Protein AF-A0A919PN37-F1 (afdb_monomer)

Foldseek 3Di:
DDCPPVVLVVLVVVLVVLLVVLVVVLVVLVVVLVVVVVVCVVVVVVDDPVVVVVVVVVSVVSVVVSVVSNVVSVVVNVVSVVVSVVSVVVVVVVCVVDVDD

Nearest PDB structures (foldseek):
  3fav-assembly2_C  TM=7.086E-01  e=1.264E-02  Mycobacterium tuberculosis H37Rv
  5mto-assembly1_B  TM=7.333E-01  e=3.839E+00  Homo sapiens
  9gcf-assembly1_B  TM=7.340E-01  e=7.297E+00  Bos taurus
  8ts7-assembly1_B  TM=6.234E-01  e=4.964E+00  Homo sapiens

Structure (mm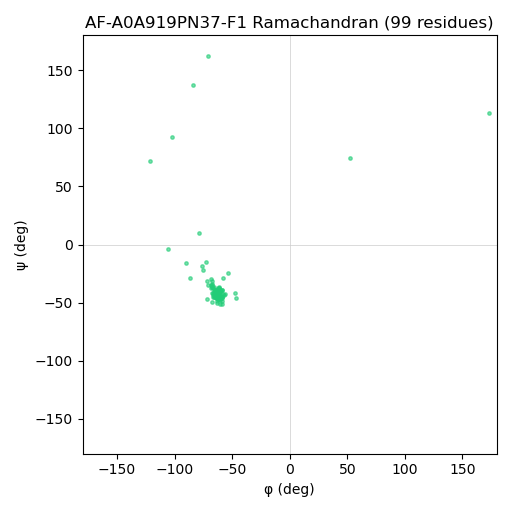CIF, N/CA/C/O backbone):
data_AF-A0A919PN37-F1
#
_entry.id   AF-A0A919PN37-F1
#
loop_
_atom_site.group_PDB
_atom_site.id
_atom_site.type_symbol
_atom_site.label_atom_id
_atom_site.label_alt_id
_atom_site.label_comp_id
_atom_site.label_asym_id
_atom_site.label_entity_id
_atom_site.label_seq_id
_atom_site.pdbx_PDB_ins_code
_atom_site.Cartn_x
_atom_site.Cartn_y
_atom_site.Cartn_z
_atom_site.occupancy
_atom_site.B_iso_or_equiv
_atom_site.auth_seq_id
_atom_site.auth_comp_id
_atom_site.auth_asym_id
_atom_site.auth_atom_id
_atom_site.pdbx_PDB_model_num
ATOM 1 N N . MET A 1 1 ? 7.572 -2.419 -42.789 1.00 43.66 1 MET A N 1
ATOM 2 C CA . MET A 1 1 ? 8.479 -2.115 -41.668 1.00 43.66 1 MET A CA 1
ATOM 3 C C . MET A 1 1 ? 7.639 -1.379 -40.645 1.00 43.66 1 MET A C 1
ATOM 5 O O . MET A 1 1 ? 7.414 -0.197 -40.820 1.00 43.66 1 MET A O 1
ATOM 9 N N . GLY A 1 2 ? 7.030 -2.121 -39.719 1.00 49.12 2 GLY A N 1
ATOM 10 C CA . GLY A 1 2 ? 6.191 -1.573 -38.654 1.00 49.12 2 GLY A CA 1
ATOM 11 C C . GLY A 1 2 ? 6.989 -1.563 -37.357 1.00 49.12 2 GLY A C 1
ATOM 12 O O . GLY A 1 2 ? 7.092 -2.585 -36.691 1.00 49.12 2 GLY A O 1
ATOM 13 N N . ASP A 1 3 ? 7.647 -0.434 -37.115 1.00 50.62 3 ASP A N 1
ATOM 14 C CA . ASP A 1 3 ? 7.674 0.311 -35.853 1.00 50.62 3 ASP A CA 1
ATOM 15 C C . ASP A 1 3 ? 8.045 -0.430 -34.558 1.00 50.62 3 ASP A C 1
ATOM 17 O O . ASP A 1 3 ? 7.231 -0.579 -33.646 1.00 50.62 3 ASP A O 1
ATOM 21 N N . GLY A 1 4 ? 9.337 -0.741 -34.394 1.00 58.19 4 GLY A N 1
ATOM 22 C CA . GLY A 1 4 ? 9.923 -1.007 -33.068 1.00 58.19 4 GLY A CA 1
ATOM 23 C C . GLY A 1 4 ? 9.665 0.126 -32.055 1.00 58.19 4 GLY A C 1
ATOM 24 O O . GLY A 1 4 ? 9.562 -0.126 -30.858 1.00 58.19 4 GLY A O 1
ATOM 25 N N . TYR A 1 5 ? 9.442 1.350 -32.545 1.00 57.91 5 TYR A N 1
ATOM 26 C CA . TYR A 1 5 ? 9.047 2.516 -31.752 1.00 57.91 5 TYR A CA 1
ATOM 27 C C . TYR A 1 5 ? 7.622 2.416 -31.178 1.00 57.91 5 TYR A C 1
ATOM 29 O O . TYR A 1 5 ? 7.384 2.831 -30.044 1.00 57.91 5 TYR A O 1
ATOM 37 N N . GLY A 1 6 ? 6.674 1.806 -31.904 1.00 61.88 6 GLY A N 1
ATOM 38 C CA . GLY A 1 6 ? 5.279 1.685 -31.460 1.00 61.88 6 GLY A CA 1
ATOM 39 C C . GLY A 1 6 ? 5.108 0.764 -30.248 1.00 61.88 6 GLY A C 1
ATOM 40 O O . GLY A 1 6 ? 4.293 1.037 -29.367 1.00 61.88 6 GLY A O 1
ATOM 41 N N . GLY A 1 7 ? 5.925 -0.291 -30.157 1.00 61.81 7 GLY A N 1
ATOM 42 C CA . GLY A 1 7 ? 5.925 -1.209 -29.013 1.00 61.81 7 GLY A CA 1
ATOM 43 C C . GLY A 1 7 ? 6.432 -0.564 -27.718 1.00 61.81 7 GLY A C 1
ATOM 44 O O . GLY A 1 7 ? 5.888 -0.828 -26.646 1.00 61.81 7 GLY A O 1
ATOM 45 N N . ILE A 1 8 ? 7.428 0.323 -27.814 1.00 60.03 8 ILE A N 1
ATOM 46 C CA . ILE A 1 8 ? 8.022 1.020 -26.662 1.00 60.03 8 ILE A CA 1
ATOM 47 C C . ILE A 1 8 ? 7.053 2.069 -26.102 1.00 60.03 8 ILE A C 1
ATOM 49 O O . ILE A 1 8 ? 6.815 2.102 -24.894 1.00 60.03 8 ILE A O 1
ATOM 53 N N . THR A 1 9 ? 6.444 2.893 -26.961 1.00 63.84 9 THR A N 1
ATOM 54 C CA . THR A 1 9 ? 5.456 3.897 -26.528 1.00 63.84 9 THR A CA 1
ATOM 55 C C . THR A 1 9 ? 4.209 3.247 -25.926 1.00 63.84 9 THR A C 1
ATOM 57 O O . THR A 1 9 ? 3.702 3.714 -24.906 1.00 63.84 9 THR A O 1
ATOM 60 N N . TYR A 1 10 ? 3.739 2.138 -26.507 1.00 68.44 10 TYR A N 1
ATOM 61 C CA . TYR A 1 10 ? 2.633 1.363 -25.945 1.00 68.44 10 TYR A CA 1
ATOM 62 C C . TYR A 1 10 ? 2.970 0.822 -24.548 1.00 68.44 10 TYR A C 1
ATOM 64 O O . TYR A 1 10 ? 2.184 0.996 -23.614 1.00 68.44 10 TYR A O 1
ATOM 72 N N . ALA A 1 11 ? 4.163 0.242 -24.376 1.00 68.56 11 ALA A N 1
ATOM 73 C CA . ALA A 1 11 ? 4.623 -0.233 -23.075 1.00 68.56 11 ALA A CA 1
ATOM 74 C C . ALA A 1 11 ? 4.658 0.903 -22.036 1.00 68.56 11 ALA A C 1
ATOM 76 O O . ALA A 1 11 ? 4.167 0.726 -20.922 1.00 68.56 11 ALA A O 1
ATOM 77 N N . TYR A 1 12 ? 5.131 2.097 -22.406 1.00 65.44 12 TYR A N 1
ATOM 78 C CA . TYR A 1 12 ? 5.137 3.261 -21.515 1.00 65.44 12 TYR A CA 1
ATOM 79 C C . TYR A 1 12 ? 3.726 3.673 -21.058 1.00 65.44 12 TYR A C 1
ATOM 81 O O . TYR A 1 12 ? 3.488 3.832 -19.861 1.00 65.44 12 TYR A O 1
ATOM 89 N N . GLY A 1 13 ? 2.764 3.765 -21.983 1.00 71.88 13 GLY A N 1
ATOM 90 C CA . GLY A 1 13 ? 1.377 4.097 -21.636 1.00 71.88 13 GLY A CA 1
ATOM 91 C C . GLY A 1 13 ? 0.733 3.073 -20.693 1.00 71.88 13 GLY A C 1
ATOM 92 O O . GLY A 1 13 ? 0.021 3.443 -19.760 1.00 71.88 13 GLY A O 1
ATOM 93 N N . THR A 1 14 ? 1.028 1.780 -20.873 1.00 74.50 14 THR A N 1
ATOM 94 C CA . THR A 1 14 ? 0.542 0.733 -19.954 1.00 74.50 14 THR A CA 1
ATOM 95 C C . THR A 1 14 ? 1.171 0.826 -18.561 1.00 74.50 14 THR A C 1
ATOM 97 O O . THR A 1 14 ? 0.507 0.528 -17.568 1.00 74.50 14 THR A O 1
ATOM 100 N N . ILE A 1 15 ? 2.422 1.290 -18.477 1.00 70.31 15 ILE A N 1
ATOM 101 C CA . ILE A 1 15 ? 3.151 1.482 -17.222 1.00 70.31 15 ILE A CA 1
ATOM 102 C C . ILE A 1 15 ? 2.537 2.610 -16.387 1.00 70.31 15 ILE A C 1
ATOM 104 O O . ILE A 1 15 ? 2.246 2.421 -15.205 1.00 70.31 15 ILE A O 1
ATOM 108 N N . GLU A 1 16 ? 2.299 3.772 -16.996 1.00 71.75 16 GLU A N 1
ATOM 109 C CA . GLU A 1 16 ? 1.681 4.905 -16.299 1.00 71.75 16 GLU A CA 1
ATOM 110 C C . GLU A 1 16 ? 0.245 4.595 -15.865 1.00 71.75 16 GLU A C 1
ATOM 112 O O . GLU A 1 16 ? -0.146 4.913 -14.740 1.00 71.75 16 GLU A O 1
ATOM 117 N N . ALA A 1 17 ? -0.522 3.901 -16.711 1.00 76.88 17 ALA A N 1
ATOM 118 C CA . ALA A 1 17 ? -1.869 3.457 -16.365 1.00 76.88 17 ALA A CA 1
ATOM 119 C C . ALA A 1 17 ? -1.868 2.510 -15.152 1.00 76.88 17 ALA A C 1
ATOM 121 O O . ALA A 1 17 ? -2.689 2.657 -14.245 1.00 76.88 17 ALA A O 1
ATOM 122 N N . ALA A 1 18 ? -0.920 1.569 -15.091 1.00 72.88 18 ALA A N 1
ATOM 123 C CA . ALA A 1 18 ? -0.772 0.680 -13.943 1.00 72.88 18 AL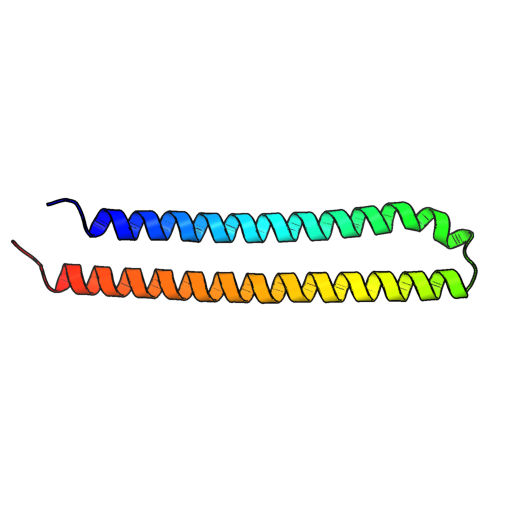A A CA 1
ATOM 124 C C . ALA A 1 18 ? -0.434 1.454 -12.655 1.00 72.88 18 ALA A C 1
ATOM 126 O O . ALA A 1 18 ? -1.015 1.171 -11.608 1.00 72.88 18 ALA A O 1
ATOM 127 N N . ALA A 1 19 ? 0.437 2.466 -12.728 1.00 72.38 19 ALA A N 1
ATOM 128 C CA . ALA A 1 19 ? 0.752 3.324 -11.585 1.00 72.38 19 ALA A CA 1
ATOM 129 C C . ALA A 1 19 ? -0.469 4.131 -11.096 1.00 72.38 19 ALA A C 1
ATOM 131 O O . ALA A 1 19 ? -0.708 4.203 -9.892 1.00 72.38 19 ALA A O 1
ATOM 132 N N . GLY A 1 20 ? -1.280 4.678 -12.007 1.00 78.31 20 GLY A N 1
ATOM 133 C CA . GLY A 1 20 ? -2.51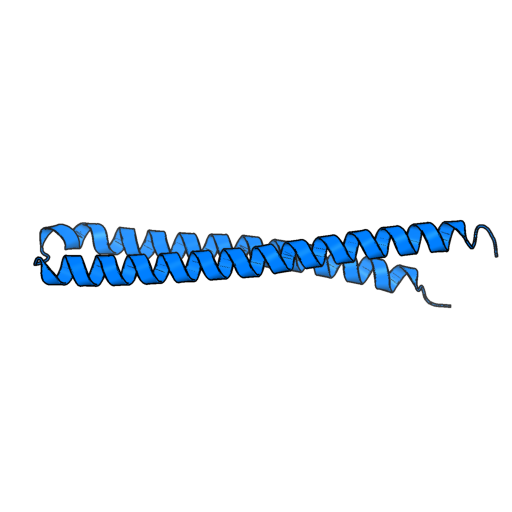6 5.386 -11.645 1.00 78.31 20 GLY A CA 1
ATOM 134 C C . GLY A 1 20 ? -3.576 4.477 -11.009 1.00 78.31 20 GLY A C 1
ATOM 135 O O . GLY A 1 20 ? -4.252 4.871 -10.053 1.00 78.31 20 GLY A O 1
ATOM 136 N N . ASN A 1 21 ? -3.684 3.232 -11.483 1.00 79.19 21 ASN A N 1
ATOM 137 C CA . ASN A 1 21 ? -4.567 2.223 -10.891 1.00 79.19 21 ASN A CA 1
ATOM 138 C C . ASN A 1 21 ? -4.138 1.863 -9.461 1.00 79.19 21 ASN A C 1
ATOM 140 O O . ASN A 1 21 ? -4.986 1.714 -8.582 1.00 79.19 21 ASN A O 1
ATOM 144 N N . ILE A 1 22 ? -2.826 1.768 -9.223 1.00 72.06 22 ILE A N 1
ATOM 145 C CA . ILE A 1 22 ? -2.250 1.543 -7.893 1.00 72.06 22 ILE A CA 1
ATOM 146 C C . ILE A 1 22 ? -2.620 2.680 -6.938 1.00 72.06 22 ILE A C 1
ATOM 148 O O . ILE A 1 22 ? -3.146 2.418 -5.856 1.00 72.06 22 ILE A O 1
ATOM 152 N N . ASP A 1 23 ? -2.394 3.932 -7.340 1.00 74.81 23 ASP A N 1
ATOM 153 C CA . ASP A 1 23 ? -2.677 5.091 -6.488 1.00 74.81 23 ASP A CA 1
ATOM 154 C C . ASP A 1 23 ? -4.188 5.182 -6.160 1.00 74.81 23 ASP A C 1
ATOM 156 O O . ASP A 1 23 ? -4.573 5.459 -5.021 1.00 74.81 23 ASP A O 1
ATOM 160 N N . SER A 1 24 ? -5.054 4.842 -7.123 1.00 84.38 24 SER A N 1
ATOM 161 C CA . SER A 1 24 ? -6.512 4.779 -6.925 1.00 84.38 24 SER A CA 1
ATOM 162 C C . SER A 1 24 ? -6.926 3.689 -5.931 1.00 84.38 24 SER A C 1
ATOM 164 O O . SER A 1 24 ? -7.764 3.925 -5.058 1.00 84.38 24 SER A O 1
ATOM 166 N N . PHE A 1 25 ? -6.322 2.502 -6.027 1.00 78.50 25 PHE A N 1
ATOM 167 C CA . PHE A 1 25 ? -6.596 1.392 -5.115 1.00 78.50 25 PHE A CA 1
ATOM 168 C C . PHE A 1 25 ? -6.185 1.720 -3.670 1.00 78.50 25 PHE A C 1
ATOM 170 O O . PHE A 1 25 ? -6.921 1.417 -2.731 1.00 78.50 25 PHE A O 1
ATOM 177 N N . ILE A 1 26 ? -5.052 2.405 -3.483 1.00 74.19 26 ILE A N 1
ATOM 178 C CA . ILE A 1 26 ? -4.609 2.889 -2.166 1.00 74.19 26 ILE A CA 1
ATOM 179 C C . ILE A 1 26 ? -5.625 3.881 -1.581 1.00 74.19 26 ILE A C 1
ATOM 181 O O . ILE A 1 26 ? -5.977 3.789 -0.403 1.00 74.19 26 ILE A O 1
ATOM 185 N N . GLY A 1 27 ? -6.133 4.810 -2.396 1.00 81.25 27 GLY A N 1
ATOM 186 C CA . GLY A 1 27 ? -7.186 5.741 -1.983 1.00 81.25 27 GLY A CA 1
ATOM 187 C C . GLY A 1 27 ? -8.462 5.027 -1.525 1.00 81.25 27 GLY A C 1
ATOM 188 O O . GLY A 1 27 ? -8.996 5.343 -0.462 1.00 81.25 27 GLY A O 1
ATOM 189 N N . PHE A 1 28 ? -8.904 4.020 -2.283 1.00 83.75 28 PHE A N 1
ATOM 190 C CA . PHE A 1 28 ? -10.065 3.193 -1.940 1.00 83.75 28 PHE A CA 1
ATOM 191 C C . PHE A 1 28 ? -9.893 2.475 -0.592 1.00 83.75 28 PHE A C 1
ATOM 193 O O . PHE A 1 28 ? -10.757 2.585 0.276 1.00 83.75 28 PHE A O 1
ATOM 200 N N . MET A 1 29 ? -8.748 1.820 -0.370 1.00 75.75 29 MET A N 1
ATOM 201 C CA . MET A 1 29 ? -8.447 1.116 0.886 1.00 75.75 29 MET A CA 1
ATOM 202 C C . MET A 1 29 ? -8.489 2.036 2.117 1.00 75.75 29 MET A C 1
ATOM 204 O O . MET A 1 29 ? -8.984 1.641 3.175 1.00 75.75 29 MET A O 1
ATOM 208 N N . ASN A 1 30 ? -7.988 3.268 1.985 1.00 79.06 30 ASN A N 1
ATOM 209 C CA . ASN A 1 30 ? -8.042 4.262 3.058 1.00 79.06 30 ASN A CA 1
ATOM 210 C C . ASN A 1 30 ? -9.474 4.740 3.337 1.00 79.06 30 ASN A C 1
ATOM 212 O O . ASN A 1 30 ? -9.834 4.948 4.496 1.00 79.06 30 ASN A O 1
ATOM 216 N N . SER A 1 31 ? -10.293 4.891 2.292 1.00 85.12 31 SER A N 1
ATOM 217 C CA . SER A 1 31 ? -11.699 5.274 2.436 1.00 85.12 31 SER A CA 1
ATOM 218 C C . SER A 1 31 ? -12.504 4.199 3.164 1.00 85.12 31 SER A C 1
ATOM 220 O O . SER A 1 31 ? -13.244 4.525 4.086 1.00 85.12 31 SER A O 1
ATOM 222 N N . GLU A 1 32 ? -12.324 2.924 2.807 1.00 81.25 32 GLU A N 1
ATOM 223 C CA . GLU A 1 32 ? -12.997 1.803 3.478 1.00 81.25 32 GLU A CA 1
ATOM 224 C C . GLU A 1 32 ? -12.650 1.747 4.974 1.00 81.25 32 GLU A C 1
ATOM 226 O O . GLU A 1 32 ? -13.529 1.542 5.813 1.00 81.25 32 GLU A O 1
ATOM 231 N N . LEU A 1 33 ? -11.383 2.001 5.332 1.00 75.38 33 LEU A N 1
ATOM 232 C CA . LEU A 1 33 ? -10.968 2.080 6.734 1.00 75.38 33 LEU A CA 1
ATOM 233 C C . LEU A 1 33 ? -11.685 3.219 7.473 1.00 75.38 33 LEU A C 1
ATOM 235 O O . LEU A 1 33 ? -12.208 3.002 8.566 1.00 75.38 33 LEU A O 1
ATOM 239 N N . ALA A 1 34 ? -11.735 4.413 6.880 1.00 82.19 34 ALA A N 1
ATOM 240 C CA . ALA A 1 34 ? -12.413 5.562 7.477 1.00 82.19 34 ALA A CA 1
ATOM 241 C C . ALA A 1 34 ? -13.920 5.306 7.669 1.00 82.19 34 ALA A C 1
ATOM 243 O O . ALA A 1 34 ? -14.498 5.689 8.689 1.00 82.19 34 ALA A O 1
ATOM 244 N N . ASP A 1 35 ? -14.546 4.609 6.722 1.00 84.25 35 ASP A N 1
ATOM 245 C CA . ASP A 1 35 ? -15.953 4.219 6.777 1.00 84.25 35 ASP A CA 1
ATOM 246 C C . ASP A 1 35 ? -16.244 3.258 7.933 1.00 84.25 35 ASP A C 1
ATOM 248 O O . ASP A 1 35 ? -17.220 3.433 8.672 1.00 84.25 35 ASP A O 1
ATOM 252 N N . VAL A 1 36 ? -15.385 2.251 8.114 1.00 76.50 36 VAL A N 1
ATOM 253 C CA . VAL A 1 36 ? -15.472 1.309 9.235 1.00 76.50 36 VAL A CA 1
ATOM 254 C C . VAL A 1 36 ? -15.295 2.046 10.564 1.00 76.50 36 VAL A C 1
ATOM 256 O O . VAL A 1 36 ? -16.110 1.873 11.468 1.00 76.50 36 VAL A O 1
ATOM 259 N N . GLU A 1 37 ? -14.292 2.919 10.683 1.00 77.50 37 GLU A N 1
ATOM 260 C CA . GLU A 1 37 ? -14.057 3.704 11.902 1.00 77.50 37 GLU A CA 1
ATOM 261 C C . GLU A 1 37 ? -15.241 4.623 12.244 1.00 77.50 37 GLU A C 1
ATOM 263 O O . GLU A 1 37 ? -15.653 4.708 13.403 1.00 77.50 37 GLU A O 1
ATOM 268 N N . SER A 1 38 ? -15.837 5.267 11.239 1.00 83.62 38 SER A N 1
ATOM 269 C CA . SER A 1 38 ? -16.998 6.147 11.411 1.00 83.62 38 SER A CA 1
ATOM 270 C C . SER A 1 38 ? -18.225 5.397 11.939 1.00 83.62 38 SER A C 1
ATOM 272 O O . SER A 1 38 ? -18.886 5.862 12.870 1.00 83.62 38 SER A O 1
ATOM 274 N N . LYS A 1 39 ? -18.498 4.203 11.393 1.00 79.12 39 LYS A N 1
ATOM 275 C CA . LYS A 1 39 ? -19.621 3.344 11.810 1.00 79.12 39 LYS A CA 1
ATOM 276 C C . LYS A 1 39 ? -19.439 2.779 13.218 1.00 79.12 39 LYS A C 1
ATOM 278 O O . LYS A 1 39 ? -20.428 2.533 13.903 1.00 79.12 39 LYS A O 1
ATOM 283 N N . LEU A 1 40 ? -18.195 2.581 13.652 1.00 71.81 40 LEU A N 1
ATOM 284 C CA . LEU A 1 40 ? -17.879 2.004 14.959 1.00 71.81 40 LEU A CA 1
ATOM 285 C C . LEU A 1 40 ? -17.813 3.041 16.085 1.00 71.81 40 LEU A C 1
ATOM 287 O O . LEU A 1 40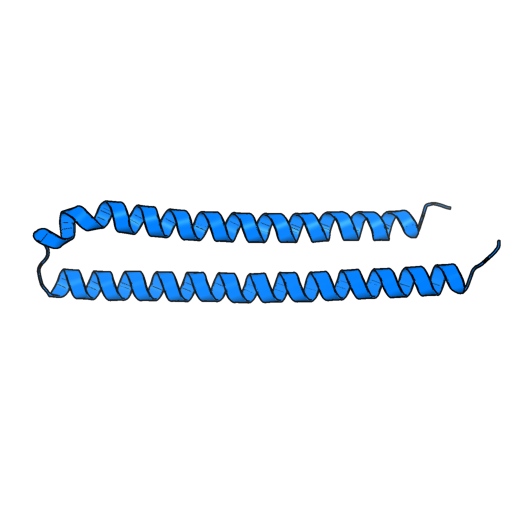 ? -18.159 2.720 17.219 1.00 71.81 40 LEU A O 1
ATOM 291 N N . ARG A 1 41 ? -17.463 4.297 15.781 1.00 74.38 41 ARG A N 1
ATOM 292 C CA . ARG A 1 41 ? -17.398 5.404 16.753 1.00 74.38 41 ARG A CA 1
ATOM 293 C C . ARG A 1 41 ? -18.614 5.538 17.692 1.00 74.38 41 ARG A C 1
ATOM 295 O O . ARG A 1 41 ? -18.402 5.729 18.884 1.00 74.38 41 ARG A O 1
ATOM 302 N N . PRO A 1 42 ? -19.877 5.466 17.224 1.00 75.19 42 PRO A N 1
ATOM 303 C CA . PRO A 1 42 ? -21.040 5.585 18.109 1.00 75.19 42 PRO A CA 1
ATOM 304 C C . PRO A 1 42 ? -21.278 4.355 18.999 1.00 75.19 42 PRO A C 1
ATOM 306 O O . PRO A 1 42 ? -22.035 4.453 19.958 1.00 75.19 42 PRO A O 1
ATOM 309 N N . LEU A 1 43 ? -20.650 3.213 18.705 1.00 68.75 43 LEU A N 1
ATOM 310 C CA . LEU A 1 43 ? -20.787 1.981 19.486 1.00 68.75 43 LEU A CA 1
ATOM 311 C C . LEU A 1 43 ? -19.736 1.874 20.606 1.00 68.75 43 LEU A C 1
ATOM 313 O O . LEU A 1 43 ? -19.935 1.116 21.553 1.00 68.75 43 LEU A O 1
ATOM 317 N N . GLU A 1 44 ? -18.658 2.671 20.555 1.00 65.38 44 GLU A N 1
ATOM 318 C CA . GLU A 1 44 ? -17.593 2.686 21.575 1.00 65.38 44 GLU A CA 1
ATOM 319 C C . GLU A 1 44 ? -18.105 2.999 22.989 1.00 65.38 44 GLU A C 1
ATOM 321 O O . GLU A 1 44 ? -17.519 2.536 23.967 1.00 65.38 44 GLU A O 1
ATOM 326 N N . THR A 1 45 ? -19.201 3.754 23.114 1.00 66.94 45 THR A N 1
ATOM 327 C CA . THR A 1 45 ? -19.802 4.105 24.410 1.00 66.94 45 THR A CA 1
ATOM 328 C C . THR A 1 45 ? -20.583 2.964 25.061 1.00 66.94 45 THR A C 1
ATOM 330 O O . THR A 1 45 ? -20.816 3.018 26.265 1.00 66.94 45 THR A O 1
ATOM 333 N N . GLU A 1 46 ? -20.981 1.939 24.301 1.00 69.50 46 GLU A N 1
ATOM 334 C CA . GLU A 1 46 ? -21.762 0.793 24.800 1.00 69.50 46 GLU A CA 1
ATOM 335 C C . GLU A 1 46 ? -20.933 -0.500 24.932 1.00 69.50 46 GLU A C 1
ATOM 337 O O . GLU A 1 46 ? -21.430 -1.520 25.411 1.00 69.50 46 GLU A O 1
ATOM 342 N N . TRP A 1 47 ? -19.662 -0.487 24.523 1.00 68.25 47 TRP A N 1
ATOM 343 C CA . TRP A 1 47 ? -18.814 -1.679 24.488 1.00 68.25 47 TRP A CA 1
ATOM 344 C C . TRP A 1 47 ? -18.150 -2.010 25.830 1.00 68.25 47 TRP A C 1
ATOM 346 O O . TRP A 1 47 ? -17.589 -1.156 26.515 1.00 68.25 47 TRP A O 1
ATOM 356 N N . THR A 1 48 ? -18.147 -3.299 26.174 1.00 72.19 48 THR A N 1
ATOM 357 C CA . THR A 1 48 ? -17.336 -3.862 27.261 1.00 72.19 48 THR A CA 1
ATOM 358 C C . THR A 1 48 ? -15.843 -3.885 26.884 1.00 72.19 48 THR A C 1
ATOM 360 O O . THR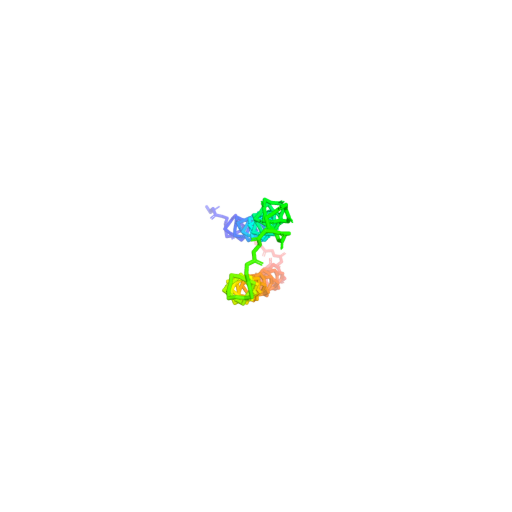 A 1 48 ? -15.480 -3.815 25.708 1.00 72.19 48 THR A O 1
ATOM 363 N N . SER A 1 49 ? -14.957 -4.026 27.880 1.00 75.06 49 SER A N 1
ATOM 364 C CA . SER A 1 49 ? -13.488 -4.107 27.707 1.00 75.06 49 SER A CA 1
ATOM 365 C C . SER A 1 49 ? -13.042 -5.091 26.609 1.00 75.06 49 SER A C 1
ATOM 367 O O . SER A 1 49 ? -12.155 -4.783 25.812 1.00 75.06 49 SER A O 1
ATOM 369 N N . ASP A 1 50 ? -13.674 -6.262 26.525 1.00 76.88 50 ASP A N 1
ATOM 370 C CA . ASP A 1 50 ? -13.285 -7.312 25.574 1.00 76.88 50 ASP A CA 1
ATOM 371 C C . ASP A 1 50 ? -13.628 -6.942 24.124 1.00 76.88 50 ASP A C 1
ATOM 373 O O . ASP A 1 50 ? -12.861 -7.230 23.202 1.00 76.88 50 ASP A O 1
ATOM 377 N N . ALA A 1 51 ? -14.744 -6.238 23.914 1.00 73.69 51 ALA A N 1
ATOM 378 C CA . ALA A 1 51 ? -15.125 -5.733 22.599 1.00 73.69 51 ALA A CA 1
ATOM 379 C C . ALA A 1 51 ? -14.150 -4.646 22.112 1.00 73.69 51 ALA A C 1
ATOM 381 O O . ALA A 1 51 ? -13.769 -4.645 20.940 1.00 73.69 51 ALA A O 1
ATOM 382 N N . GLN A 1 52 ? -13.662 -3.784 23.015 1.00 73.19 52 GLN A N 1
ATOM 383 C CA . GLN A 1 52 ? -12.610 -2.816 22.686 1.00 73.19 52 GLN A CA 1
ATOM 384 C C . GLN A 1 52 ? -11.304 -3.505 22.265 1.00 73.19 52 GLN A C 1
ATOM 386 O O . GLN A 1 52 ? -10.695 -3.104 21.273 1.00 73.19 52 GLN A O 1
ATOM 391 N N . GLN A 1 53 ? -10.881 -4.565 22.962 1.00 81.94 53 GLN A N 1
ATOM 392 C CA . GLN A 1 53 ? -9.669 -5.306 22.590 1.00 81.94 53 GLN A CA 1
ATOM 393 C C . GLN A 1 53 ? -9.804 -6.001 21.230 1.00 81.94 53 GLN A C 1
ATOM 395 O O . GLN A 1 53 ? -8.897 -5.907 20.399 1.00 81.94 53 GLN A O 1
ATOM 400 N N . ALA A 1 54 ? -10.940 -6.654 20.971 1.00 78.69 54 ALA A N 1
ATOM 401 C CA . ALA A 1 54 ? -11.208 -7.298 19.687 1.00 78.69 54 ALA A CA 1
ATOM 402 C C . ALA A 1 54 ? -11.216 -6.285 18.530 1.00 78.69 54 ALA A C 1
ATOM 404 O O . ALA A 1 54 ? -10.650 -6.547 1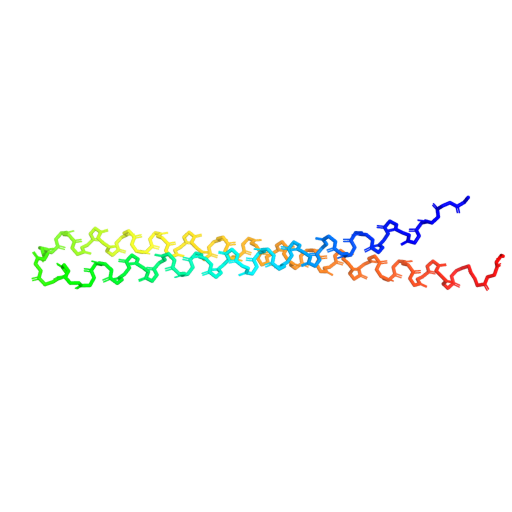7.464 1.00 78.69 54 ALA A O 1
ATOM 405 N N . TYR A 1 55 ? -11.792 -5.101 18.754 1.00 75.50 55 TYR A N 1
ATOM 406 C CA . TYR A 1 55 ? -11.760 -4.007 17.790 1.00 75.50 55 TYR A CA 1
ATOM 407 C C . TYR A 1 55 ? -10.337 -3.516 17.515 1.00 75.50 55 TYR A C 1
ATOM 409 O O . TYR A 1 55 ? -9.934 -3.454 16.353 1.00 75.50 55 TYR A O 1
ATOM 417 N N . LEU A 1 56 ? -9.552 -3.220 18.556 1.00 80.56 56 LEU A N 1
ATOM 418 C CA . LEU A 1 56 ? -8.166 -2.770 18.400 1.00 80.56 56 LEU A CA 1
ATOM 419 C C . LEU A 1 56 ? -7.315 -3.800 17.647 1.00 80.56 56 LEU A C 1
ATOM 421 O O . LEU A 1 56 ? -6.516 -3.425 16.785 1.00 80.56 56 LEU A O 1
ATOM 425 N N . ALA A 1 57 ? -7.518 -5.091 17.914 1.00 83.81 57 ALA A N 1
ATOM 426 C CA . ALA A 1 57 ? -6.855 -6.168 17.186 1.00 83.81 57 ALA A CA 1
ATOM 427 C C . ALA A 1 57 ? -7.260 -6.188 15.702 1.00 83.81 57 ALA A C 1
ATOM 429 O O . ALA A 1 57 ? -6.394 -6.267 14.827 1.00 83.81 57 ALA A O 1
ATOM 430 N N . CYS A 1 58 ? -8.558 -6.061 15.406 1.00 76.12 58 CYS A N 1
ATOM 431 C CA . CYS A 1 58 ? -9.070 -6.011 14.036 1.00 76.12 58 CYS A CA 1
ATOM 432 C C . CYS A 1 58 ? -8.527 -4.792 13.272 1.00 76.12 58 CYS A C 1
ATOM 434 O O . CYS A 1 58 ? -7.991 -4.937 12.173 1.00 76.12 58 CYS A O 1
ATOM 436 N N . LYS A 1 59 ? -8.566 -3.609 13.894 1.00 74.94 59 LYS A N 1
ATOM 437 C CA . LYS A 1 59 ? -8.026 -2.358 13.347 1.00 74.94 59 LYS A CA 1
ATOM 438 C C . LYS A 1 59 ? -6.529 -2.456 13.071 1.00 74.94 59 LYS A C 1
ATOM 440 O O . LYS A 1 59 ? -6.075 -2.058 12.002 1.00 74.94 59 LYS A O 1
ATOM 445 N N . THR A 1 60 ? -5.763 -3.016 14.003 1.00 82.94 60 THR A N 1
ATOM 446 C CA . THR A 1 60 ? -4.317 -3.210 13.831 1.00 82.94 60 THR A CA 1
ATOM 447 C C . THR A 1 60 ? -4.031 -4.154 12.668 1.00 82.94 60 THR A C 1
ATOM 449 O O . THR A 1 60 ? -3.220 -3.835 11.803 1.00 82.94 60 THR A O 1
ATOM 452 N N . LYS A 1 61 ? -4.741 -5.286 12.592 1.00 80.56 61 LYS A N 1
ATOM 453 C CA . LYS A 1 61 ? -4.592 -6.242 11.490 1.00 80.56 61 LYS A CA 1
ATOM 454 C C . LYS A 1 61 ? -4.935 -5.613 10.141 1.00 80.56 61 LYS A C 1
ATOM 456 O O . LYS A 1 61 ? -4.190 -5.795 9.186 1.00 80.56 61 LYS A O 1
ATOM 461 N N . TRP A 1 62 ? -6.025 -4.851 10.067 1.00 74.06 62 TRP A N 1
ATOM 462 C CA . TRP A 1 62 ? -6.395 -4.132 8.850 1.00 74.06 62 TRP A CA 1
ATOM 463 C C . TRP A 1 62 ? -5.294 -3.165 8.420 1.00 74.06 62 TRP A C 1
ATOM 465 O O . TRP A 1 62 ? -4.874 -3.205 7.267 1.00 74.06 62 TRP A O 1
ATOM 475 N N . ARG A 1 63 ? -4.813 -2.312 9.336 1.00 77.25 63 ARG A N 1
ATOM 476 C CA . ARG A 1 63 ? -3.754 -1.336 9.035 1.00 77.25 63 ARG A CA 1
ATOM 477 C C . ARG A 1 63 ? -2.483 -2.015 8.546 1.00 77.25 63 ARG A C 1
ATOM 479 O O . ARG A 1 63 ? -1.965 -1.614 7.516 1.00 77.25 63 ARG A O 1
ATOM 486 N N . ASN A 1 64 ? -2.049 -3.079 9.218 1.00 82.69 64 ASN A N 1
ATOM 487 C CA . ASN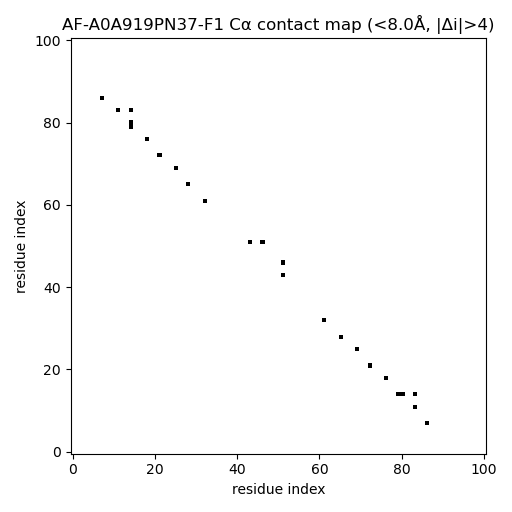 A 1 64 ? -0.867 -3.833 8.806 1.00 82.69 64 ASN A CA 1
ATOM 488 C C . ASN A 1 64 ? -1.023 -4.397 7.387 1.00 82.69 64 ASN A C 1
ATOM 490 O O . ASN A 1 64 ? -0.117 -4.260 6.573 1.00 82.69 64 ASN A O 1
ATOM 494 N N . ASN A 1 65 ? -2.184 -4.977 7.073 1.00 76.38 65 ASN A N 1
ATOM 495 C CA . ASN A 1 65 ? -2.455 -5.509 5.739 1.00 76.38 65 ASN A CA 1
ATOM 496 C C . ASN A 1 65 ? -2.500 -4.396 4.679 1.00 76.38 65 ASN A C 1
ATOM 498 O O . ASN A 1 65 ? -2.008 -4.577 3.569 1.00 76.38 65 ASN A O 1
ATOM 502 N N . ALA A 1 66 ? -3.095 -3.244 5.004 1.00 73.00 66 ALA A N 1
ATOM 503 C CA . ALA A 1 66 ? -3.138 -2.096 4.104 1.00 73.00 66 ALA A CA 1
ATOM 504 C C . ALA A 1 66 ? -1.729 -1.543 3.840 1.00 73.00 66 ALA A C 1
ATOM 506 O O . ALA A 1 66 ? -1.379 -1.305 2.685 1.00 73.00 66 ALA A O 1
ATOM 507 N N . ASP A 1 67 ? -0.911 -1.410 4.884 1.00 78.06 67 ASP A N 1
ATOM 508 C CA . ASP A 1 67 ? 0.479 -0.965 4.781 1.00 78.06 67 ASP A CA 1
ATOM 509 C C . ASP A 1 67 ? 1.317 -1.946 3.947 1.00 78.06 67 ASP A C 1
ATOM 511 O O . ASP A 1 67 ? 2.082 -1.517 3.084 1.00 78.06 67 ASP A O 1
ATOM 515 N N . GLU A 1 68 ? 1.135 -3.257 4.129 1.00 81.19 68 GLU A N 1
ATOM 516 C CA . GLU A 1 68 ? 1.804 -4.287 3.325 1.00 81.19 68 GLU A CA 1
ATOM 517 C C . GLU A 1 68 ? 1.429 -4.175 1.841 1.00 81.19 68 GLU A C 1
ATOM 519 O O . GLU A 1 68 ? 2.304 -4.181 0.971 1.00 81.19 68 GLU A O 1
ATOM 524 N N . ILE A 1 69 ? 0.140 -3.994 1.536 1.00 73.25 69 ILE A N 1
ATOM 525 C CA . ILE A 1 69 ? -0.313 -3.795 0.157 1.00 73.25 69 ILE A CA 1
ATOM 526 C C . ILE A 1 69 ? 0.297 -2.516 -0.426 1.00 73.25 69 ILE A C 1
ATOM 528 O O . ILE A 1 69 ? 0.836 -2.549 -1.531 1.00 73.25 69 ILE A O 1
ATOM 532 N N . ILE A 1 70 ? 0.281 -1.404 0.313 1.00 73.88 70 ILE A N 1
ATOM 533 C CA . ILE A 1 70 ? 0.906 -0.144 -0.116 1.00 73.88 70 ILE A CA 1
ATOM 534 C C . ILE A 1 70 ? 2.397 -0.352 -0.405 1.00 73.88 70 ILE A C 1
ATOM 536 O O . ILE A 1 70 ? 2.897 0.125 -1.424 1.00 73.88 70 ILE A O 1
ATOM 540 N N . GLN A 1 71 ? 3.111 -1.086 0.451 1.00 80.94 71 GLN A N 1
ATOM 541 C CA . GLN A 1 71 ? 4.530 -1.375 0.259 1.00 80.94 71 GLN A CA 1
ATOM 542 C C . GLN A 1 71 ? 4.787 -2.202 -1.000 1.00 80.94 71 GLN A C 1
ATOM 544 O O . GLN A 1 71 ? 5.644 -1.827 -1.801 1.00 80.94 71 GLN A O 1
ATOM 549 N N . VAL A 1 72 ? 4.047 -3.295 -1.205 1.00 80.81 72 VAL A N 1
ATOM 550 C CA . VAL A 1 72 ? 4.193 -4.152 -2.393 1.00 80.81 72 VAL A CA 1
ATOM 551 C C . VAL A 1 72 ? 3.868 -3.373 -3.666 1.00 80.81 72 VAL A C 1
ATOM 553 O O . VAL A 1 72 ? 4.610 -3.442 -4.646 1.00 80.81 72 VAL A O 1
ATOM 556 N N . LEU A 1 73 ? 2.802 -2.573 -3.651 1.00 75.94 73 LEU A N 1
ATOM 557 C CA . LEU A 1 73 ? 2.427 -1.748 -4.795 1.00 75.94 73 LEU A CA 1
ATOM 558 C C . LEU A 1 73 ? 3.444 -0.625 -5.061 1.00 75.94 73 LEU A C 1
ATOM 560 O O . LEU A 1 73 ? 3.756 -0.339 -6.217 1.00 75.94 73 LEU A O 1
ATOM 564 N N . GLY A 1 74 ? 4.023 -0.029 -4.018 1.00 76.69 74 GLY A N 1
ATOM 565 C CA . GLY A 1 74 ? 5.110 0.945 -4.137 1.00 76.69 74 GLY A CA 1
ATOM 566 C C . GLY A 1 74 ? 6.394 0.337 -4.713 1.00 76.69 74 GLY A C 1
ATOM 567 O O . GLY A 1 74 ? 7.048 0.951 -5.563 1.00 76.69 74 GLY A O 1
ATOM 568 N N . GLN A 1 75 ? 6.733 -0.893 -4.318 1.00 82.94 75 GLN A N 1
ATOM 569 C CA . GLN A 1 75 ? 7.837 -1.653 -4.912 1.00 82.94 75 GLN A CA 1
ATOM 570 C C . GLN A 1 75 ? 7.569 -1.951 -6.388 1.00 82.94 75 GLN A C 1
ATOM 572 O O . GLN A 1 75 ? 8.449 -1.732 -7.221 1.00 82.94 75 GLN A O 1
ATOM 577 N N . LEU A 1 76 ? 6.345 -2.367 -6.731 1.00 76.38 76 LEU A N 1
ATOM 578 C CA . LEU A 1 76 ? 5.941 -2.599 -8.116 1.00 76.38 76 LEU A CA 1
ATOM 579 C C . LEU A 1 76 ? 6.051 -1.318 -8.952 1.00 76.38 76 LEU A C 1
ATOM 581 O O . LEU A 1 76 ? 6.672 -1.342 -10.010 1.00 76.38 76 LEU A O 1
ATOM 585 N N . LYS A 1 77 ? 5.533 -0.185 -8.460 1.00 74.38 77 LYS A N 1
ATOM 586 C CA . LYS A 1 77 ? 5.662 1.136 -9.102 1.00 74.38 77 LYS A CA 1
ATOM 587 C C . LYS A 1 77 ? 7.126 1.514 -9.335 1.00 74.38 77 LYS A C 1
ATOM 589 O O . LYS A 1 77 ? 7.478 1.987 -10.414 1.00 74.38 77 LYS A O 1
ATOM 594 N N . SER A 1 78 ? 7.988 1.264 -8.351 1.00 80.31 78 SER A N 1
ATOM 595 C CA . SER A 1 78 ? 9.425 1.549 -8.448 1.00 80.31 78 SER A CA 1
ATOM 596 C C . SER A 1 78 ? 10.109 0.674 -9.500 1.00 80.31 78 SER A C 1
ATOM 598 O O . SER A 1 78 ? 10.858 1.185 -10.331 1.00 80.31 78 SER A O 1
ATOM 600 N N . ALA A 1 79 ? 9.811 -0.629 -9.518 1.00 81.94 79 ALA A N 1
ATOM 601 C CA . ALA A 1 79 ? 10.314 -1.554 -10.532 1.00 81.94 79 ALA A CA 1
ATOM 602 C C . ALA A 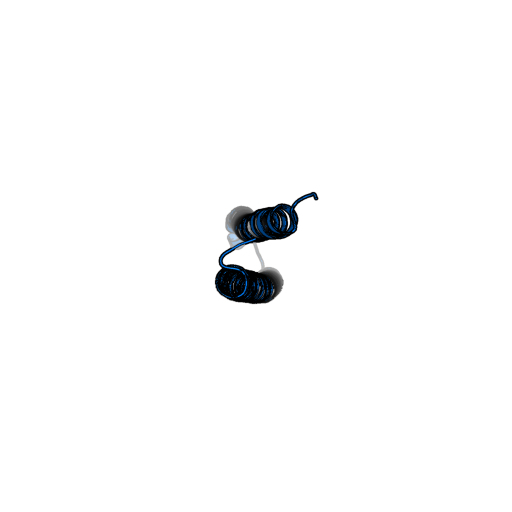1 79 ? 9.851 -1.152 -11.940 1.00 81.94 79 ALA A C 1
ATOM 604 O O . ALA A 1 79 ? 10.632 -1.174 -12.890 1.00 81.94 79 ALA A O 1
ATOM 605 N N . LEU A 1 80 ? 8.597 -0.717 -12.058 1.00 75.94 80 LEU A N 1
ATOM 606 C CA . LEU A 1 80 ? 8.004 -0.279 -13.312 1.00 75.94 80 LEU A CA 1
ATOM 607 C C . LEU A 1 80 ? 8.644 1.012 -13.841 1.00 75.94 80 LEU A C 1
ATOM 609 O O . LEU A 1 80 ? 8.957 1.112 -15.026 1.00 75.94 80 LEU A O 1
ATOM 613 N N . SER A 1 81 ? 8.915 1.972 -12.954 1.00 77.81 81 SER A N 1
ATOM 614 C CA . SER A 1 81 ? 9.644 3.199 -13.292 1.00 77.81 81 SER A CA 1
ATOM 615 C C . SER A 1 81 ? 11.108 2.935 -13.656 1.00 77.81 81 SER A C 1
ATOM 617 O O . SER A 1 81 ? 11.670 3.626 -14.506 1.00 77.81 81 SER A O 1
ATOM 619 N N . ALA A 1 82 ? 11.752 1.955 -13.020 1.00 81.69 82 ALA A N 1
ATOM 620 C CA . ALA A 1 82 ? 13.110 1.555 -13.377 1.00 81.69 82 ALA A CA 1
ATOM 621 C C . ALA A 1 82 ? 13.143 0.907 -14.771 1.00 81.69 82 ALA A C 1
ATOM 623 O O . ALA A 1 82 ? 14.014 1.230 -15.582 1.00 81.69 82 ALA A O 1
ATOM 624 N N . ALA A 1 83 ? 12.162 0.051 -15.076 1.00 76.62 83 ALA A N 1
ATOM 625 C CA . ALA A 1 83 ? 12.009 -0.563 -16.390 1.00 76.62 83 ALA A CA 1
ATOM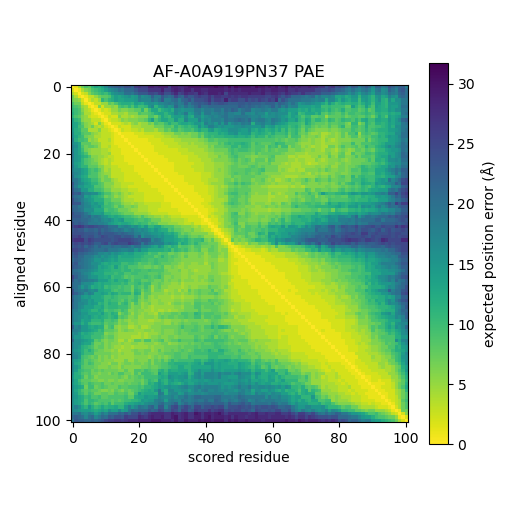 626 C C . ALA A 1 83 ? 11.762 0.485 -17.488 1.00 76.62 83 ALA A C 1
ATOM 628 O O . ALA A 1 83 ? 12.418 0.438 -18.529 1.00 76.62 83 ALA A O 1
ATOM 629 N N . SER A 1 84 ? 10.890 1.473 -17.245 1.00 73.69 84 SER A N 1
ATOM 630 C CA . SER A 1 84 ? 10.634 2.547 -18.214 1.00 73.69 84 SER A CA 1
ATOM 631 C C . SER A 1 84 ? 11.877 3.407 -18.474 1.00 73.69 84 SER A C 1
ATOM 633 O O . SER A 1 84 ? 12.201 3.673 -19.630 1.00 73.69 84 SER A O 1
ATOM 635 N N . SER A 1 85 ? 12.627 3.775 -17.428 1.00 77.25 85 SER A N 1
ATOM 636 C CA . SER A 1 85 ? 13.885 4.524 -17.563 1.00 77.25 85 SER A CA 1
ATOM 637 C C . SER A 1 85 ? 14.952 3.736 -18.331 1.00 77.25 85 SER A C 1
ATOM 639 O O . SER A 1 85 ? 15.649 4.290 -19.183 1.00 77.25 85 SER A O 1
ATOM 641 N N . SER A 1 86 ? 15.061 2.427 -18.081 1.00 78.81 86 SER A N 1
ATOM 642 C CA . SER A 1 86 ? 15.978 1.553 -18.820 1.00 78.81 86 SER A CA 1
ATOM 643 C C . SER A 1 86 ? 15.599 1.453 -20.302 1.00 78.81 86 SER A C 1
ATOM 645 O O . SER A 1 86 ? 16.476 1.567 -21.159 1.00 78.81 86 SER A O 1
ATOM 647 N N . MET A 1 87 ? 14.304 1.330 -20.617 1.00 73.12 87 MET A N 1
ATOM 648 C CA . MET A 1 87 ? 13.812 1.338 -21.999 1.00 73.12 87 MET A CA 1
ATOM 649 C C . MET A 1 87 ? 14.095 2.667 -22.707 1.00 73.12 87 MET A C 1
ATOM 651 O O . MET A 1 87 ? 14.564 2.651 -23.840 1.00 73.12 87 MET A O 1
ATOM 655 N N . GLN A 1 88 ? 13.885 3.810 -22.045 1.00 75.06 88 GLN A N 1
ATOM 656 C CA . GLN A 1 88 ? 14.210 5.126 -22.613 1.00 75.06 88 GLN A CA 1
ATOM 657 C C . GLN A 1 88 ? 15.703 5.271 -22.924 1.00 75.06 88 GLN A C 1
ATOM 659 O O . GLN A 1 88 ? 16.072 5.799 -23.971 1.00 75.06 88 GLN A O 1
ATOM 664 N N . GLN A 1 89 ? 16.574 4.799 -22.031 1.00 79.56 89 GLN A N 1
ATOM 665 C CA . GLN A 1 89 ? 18.020 4.828 -22.255 1.00 79.56 89 GLN A CA 1
ATOM 666 C C . GLN A 1 89 ? 18.434 3.920 -23.416 1.00 79.56 89 GLN A C 1
ATOM 668 O O . GLN A 1 89 ? 19.247 4.328 -24.247 1.00 79.56 89 GLN A O 1
ATOM 673 N N . ALA A 1 90 ? 17.860 2.717 -23.499 1.00 74.38 90 ALA A N 1
ATOM 674 C CA . ALA A 1 90 ? 18.110 1.789 -24.596 1.00 74.38 90 ALA A CA 1
ATOM 675 C C . ALA A 1 90 ? 17.643 2.358 -25.946 1.00 74.38 90 ALA A C 1
ATOM 677 O O . ALA A 1 90 ? 18.378 2.260 -26.926 1.00 74.38 90 ALA A O 1
ATOM 678 N N . ASP A 1 91 ? 16.476 3.008 -25.988 1.00 69.94 91 ASP A N 1
ATOM 679 C CA . ASP A 1 91 ? 15.949 3.650 -27.195 1.00 69.94 91 ASP A CA 1
ATOM 680 C C . ASP A 1 91 ? 16.808 4.848 -27.627 1.00 69.94 91 ASP A C 1
ATOM 682 O O . ASP A 1 91 ? 17.214 4.942 -28.782 1.00 69.94 91 ASP A O 1
ATOM 686 N N . GLN A 1 92 ? 17.209 5.719 -26.693 1.00 76.56 92 GLN A N 1
ATOM 687 C CA . GLN A 1 92 ? 18.137 6.816 -26.997 1.00 76.56 92 GLN A CA 1
ATOM 688 C C . GLN A 1 92 ? 19.494 6.310 -27.500 1.00 76.56 92 GLN A C 1
ATOM 690 O O . GLN A 1 92 ? 20.080 6.911 -28.402 1.00 76.56 92 GLN A O 1
ATOM 695 N N . ALA A 1 93 ? 20.010 5.221 -26.924 1.00 76.75 93 ALA A N 1
ATOM 696 C CA . ALA A 1 93 ? 21.250 4.600 -27.371 1.00 76.75 93 ALA A CA 1
ATOM 697 C C . ALA A 1 93 ? 21.102 3.994 -28.775 1.00 76.75 93 ALA A C 1
ATOM 699 O O . ALA A 1 93 ? 21.968 4.213 -29.620 1.00 76.75 93 ALA A O 1
ATOM 700 N N . ALA A 1 94 ? 19.993 3.304 -29.051 1.00 67.62 94 ALA A N 1
ATOM 701 C CA . ALA A 1 94 ? 19.685 2.756 -30.369 1.00 67.62 94 ALA A CA 1
ATOM 702 C C . ALA A 1 94 ? 19.509 3.864 -31.422 1.00 67.62 94 ALA A C 1
ATOM 704 O O . ALA A 1 94 ? 20.120 3.799 -32.486 1.00 67.62 94 ALA A O 1
ATOM 705 N N . ALA A 1 95 ? 18.770 4.931 -31.110 1.00 72.56 95 ALA A N 1
ATOM 706 C CA . ALA A 1 95 ? 18.597 6.089 -31.986 1.00 72.56 95 ALA A CA 1
ATOM 707 C C . ALA A 1 95 ? 19.928 6.804 -32.287 1.00 72.56 95 ALA A C 1
ATOM 709 O O . ALA A 1 95 ? 20.162 7.247 -33.408 1.00 72.56 95 ALA A O 1
ATOM 710 N N . LYS A 1 96 ? 20.841 6.884 -31.309 1.00 74.56 96 LYS A N 1
ATOM 711 C CA . LYS A 1 96 ? 22.202 7.412 -31.517 1.00 74.56 96 LYS A CA 1
ATOM 712 C C . LYS A 1 96 ? 23.091 6.464 -32.328 1.00 74.56 96 LYS A C 1
ATOM 714 O O . LYS A 1 96 ? 23.972 6.940 -33.037 1.00 74.56 96 LYS A O 1
ATOM 719 N N . ALA A 1 97 ? 22.888 5.152 -32.209 1.00 73.06 97 ALA A N 1
ATOM 720 C CA . ALA A 1 97 ? 23.637 4.134 -32.946 1.00 73.06 97 ALA A CA 1
ATOM 721 C C . ALA A 1 97 ? 23.217 4.031 -34.422 1.00 73.06 97 ALA A C 1
ATOM 723 O O . ALA A 1 97 ? 24.024 3.610 -35.249 1.00 73.06 97 ALA A O 1
ATOM 724 N N . PHE A 1 98 ? 22.005 4.479 -34.768 1.00 62.28 98 PHE A N 1
ATOM 725 C CA . PHE A 1 98 ? 21.504 4.543 -36.143 1.00 62.28 98 PHE A CA 1
ATOM 726 C C . PHE A 1 98 ? 21.109 5.978 -36.554 1.00 62.28 98 PHE A C 1
ATOM 728 O O . PHE A 1 98 ? 19.924 6.259 -36.722 1.00 62.28 98 PHE A O 1
ATOM 735 N N . PRO A 1 99 ? 22.067 6.903 -36.777 1.00 55.34 99 PRO A N 1
ATOM 736 C CA . PRO A 1 99 ? 21.760 8.279 -37.170 1.00 55.34 99 PRO A CA 1
ATOM 737 C C . PRO A 1 99 ? 21.397 8.458 -38.659 1.00 55.34 99 PRO A C 1
ATOM 739 O O . PRO A 1 99 ? 21.301 9.590 -39.128 1.00 55.34 99 PRO A O 1
ATOM 742 N N . GLY A 1 100 ? 21.193 7.382 -39.421 1.00 60.78 100 GLY A N 1
ATOM 743 C CA . GLY A 1 100 ? 20.786 7.473 -40.822 1.00 60.78 100 GLY A CA 1
ATOM 744 C C . GLY A 1 100 ? 20.778 6.125 -41.538 1.00 60.78 100 GLY A C 1
ATOM 745 O O . GLY A 1 100 ? 21.835 5.536 -41.763 1.00 60.78 100 GLY A O 1
ATOM 746 N N . ALA A 1 101 ? 19.581 5.684 -41.915 1.00 44.19 101 ALA A N 1
ATOM 747 C CA . ALA A 1 101 ? 19.291 4.830 -43.061 1.00 44.19 101 ALA A CA 1
ATOM 748 C C . ALA A 1 101 ? 18.070 5.427 -43.771 1.00 44.19 101 ALA A C 1
ATOM 750 O O . ALA A 1 101 ? 17.185 5.942 -43.047 1.00 44.19 101 ALA A O 1
#

pLDDT: mean 73.57, std 8.32, range [43.66, 85.12]

InterPro domains:
  IPR010310 Type VII secretion system ESAT-6-like [PF06013] (8-92)
  IPR010310 Type VII secretion system ESAT-6-like [TIGR03930] (8-96)
  IPR036689 ESAT-6-like superfamily [SSF140453] (8-98)

Secondary structure (DSSP, 8-state):
---HHHHHHHHHHHHHHHHHHHHHHHHHHHHHHHHHHHHHGGGTTT--HHHHHHHHHHHHHHHHHHHHHHHHHHHHHHHHHHHHHHHHHHHHHHHHH-S--

Organism: NCBI:txid685454

Sequence (101 aa):
MGDGYGGITYAYGTIEAAAGNIDSFIGFMNSELADVESKLRPLETEWTSDAQQAYLACKTKWRNNADEIIQVLGQLKSALSAASSSMQQADQAAAKAFPGA

Solvent-accessible surface area (backbone atoms only — not comparable to full-atom values): 5719 Å² total; per-residue (Å²): 138,86,54,78,65,57,58,54,56,51,51,49,54,54,50,54,51,52,47,53,51,50,57,50,51,54,53,50,58,53,49,54,52,53,52,53,51,60,69,44,58,79,48,63,84,77,54,54,75,67,55,52,51,54,47,54,52,51,53,49,52,50,50,53,53,52,51,50,51,51,50,54,50,50,50,50,44,50,53,50,52,51,51,50,52,51,51,52,52,52,48,55,50,49,51,66,73,56,83,75,134

Radius of gyration: 23.04 Å; Cα contacts (8 Å, |Δi|>4): 12; chains: 1; bounding box: 45×16×71 Å

Mean predicted aligned error: 10.28 Å

=== Feature glossary ===
Legend for the data blocks above and below:

— What the protein is —

The amino-acid sequence is the protein's primary structure: the linear order of residues from the N-terminus to the C-terminus, written in one-letter code. Everything else here — the 3D coordinates, the secondary structure, the domain annotations — is ultimately a consequence of this string.

Database cross-references. InterPro integrates a dozen domain/family signature databases into unified entries with residue-range hits. GO terms attach function/process/location labels with evidence codes. CATH codes position the fold in a four-level structural taxonomy. Organism is the NCBI-taxonomy species name.

— Where its atoms are —

The mmCIF block holds the 3D Cartesian coordinates of each backbone atom (N, Cα, C, O) in ångströms. mmCIF is the PDB's canonical archive format — a tagged-loop text representation of the atomic model.

The six renders are orthographic views along the three Cartesian axes in both directions. Representation (cartoon, sticks, or surface) and color scheme (sequence-rainbow or by-chain) vary across proteins so the training set covers all the common visualization conventions.

— Local backbone conformation —

Secondary structure is the local, repeating backbone conformation. DSSP classifies it into eight states by reading the hydrogen-bond network: three helix types (H, G, I), two β types (E, B), two non-regular types (T, S), and unstructured coil (-).

SS3 is a coarse helix/strand/coil call (letters a/b/c) made by the P-SEA algorithm from inter-Cα distances and dihedrals. It is less detailed than DSSP but needs only Cα positions.

Backbone dihedral angles. Every residue except chain termini has a φ (preceding-C → N → Cα → C) and a ψ (N → Cα → C → next-N). They are reported in degrees following the IUPAC sign convention. Secondary structure is essentially a statement about which (φ, ψ) basin each residue occupies.

— Global shape and packing —

The geometric summary reports three shape descriptors. Rg (radius of gyration) measures how spread out the Cα atoms are about their centre of mass; compact globular proteins have small Rg, elongated or unfolded ones large. Cα contacts (<8 Å, |i−j|>4) count long-range residue pairs in spatial proximity — high for tightly packed folds, near zero for rods or random coil. The bounding-box extents give the protein's footprint along x, y, z in Å.

Solvent accessibility: the surface area of each residue that a 1.4 Å water probe can touch, in Å². When only backbone atoms are present the absolute values are lower than full-atom SASA (side chains contribute most of the area) and are flagged as backbone-only.

Plot images: a contact map (which residues are close in 3D, as an N×N binary image), a Ramachandran scatter (backbone torsion angles, revealing secondary-structure composition at a glance), and — for AlphaFold structures — a PAE heatmap (pairwise prediction confidence).

— Structural neighborhood —

Foldseek's 3Di representation compresses backbone geometry into a per-residue letter drawn from a learned twenty-state alphabet. It captures the tertiary interaction pattern around each residue — which residues are packed against it in space, regardless of where they are in sequence.

Structural nearest neighbors (via Foldseek easy-search vs the PDB). Reported per hit: target PDB id, E-value, and alignment TM-score. A TM-score above ~0.5 is the conventional threshold for 'same fold'.

— Confidence and disorder —

pLDDT (predicted Local Distance Difference Test) is AlphaFold's per-residue confidence score, ranging from 0 to 100. Values above 90 indicate high confidence (typically well-packed cores); 70–90 is confident; 50–70 low confidence; below 50 usually means the region is disordered or the prediction is unreliable there. AlphaFold stores pLDDT in the mmCIF B-factor column.

For experimental (PDB) structures, the B-factor (temperature factor) quantifies the positional spread of each atom in the crystal — a combination of thermal vibration and static disorder — in units of Å². High B-factors mark flexible loops or poorly resolved regions; low B-factors mark the rigid, well-ordered core.

Predicted Aligned Error (PAE) is an AlphaFold confidence matrix: entry (i, j) is the expected error in the position of residue j, in ångströms, when the prediction is superimposed on the true structure at residue i. Low PAE within a block of residues means that block is internally rigid and well-predicted; high PAE between two blocks means their relative placement is uncertain even if each block individually is confident.